Protein AF-A0A3E0KD03-F1 (afdb_monomer)

Foldseek 3Di:
DDDDDDDDDPDDDPPPPDPPPDPDDDDFDWDPVLVVLLVCLVVVVQVVQQVLQVDPPKDWDWDWDADPPFRKIKIKIWTQGQWADPVCQVCLLPFQRCHPVCVVPVPCSSCSNVSSCVSCVVGVWDWHKDIDGRRTIIIMIIGGDDDDPCSPPPVVVVPCDPPPDDD

Radius of gyration: 26.05 Å; Cα contacts (8 Å, |Δi|>4): 225; chains: 1; bounding box: 52×101×47 Å

Mean predicted aligned error: 12.34 Å

Secondary structure (DSSP, 8-state):
-----------PPP------PPPPPP---S-HHHHHHHHHHHHHHHHHHHHTTT-SS--EEEEEEE-TTT--EEEEEEE-SS---TTTGGGTTSTT--HHHHTTSTT--S-HHHHHHHHHHHTT-EEEEEEETTTEEEEEEEEPP---TTTTS-TTTSTT-------

Structure (mmCIF, N/CA/C/O backbone):
data_AF-A0A3E0KD03-F1
#
_entry.id   AF-A0A3E0KD03-F1
#
loop_
_atom_site.group_PDB
_atom_site.id
_atom_site.type_symbol
_atom_site.label_atom_id
_atom_site.label_alt_id
_atom_site.label_comp_id
_atom_site.label_asym_id
_atom_site.label_entity_id
_atom_site.label_seq_id
_atom_site.pdbx_PDB_ins_code
_atom_site.Cartn_x
_atom_site.Cartn_y
_atom_site.Cartn_z
_atom_site.occupancy
_atom_site.B_iso_or_equiv
_atom_site.auth_seq_id
_atom_site.auth_comp_id
_atom_site.auth_asym_id
_atom_site.auth_atom_id
_atom_site.pdbx_PDB_model_num
ATOM 1 N N . MET A 1 1 ? -10.691 85.782 19.574 1.00 39.81 1 MET A N 1
ATOM 2 C CA . MET A 1 1 ? -12.168 85.808 19.614 1.00 39.81 1 MET A CA 1
ATOM 3 C C . MET A 1 1 ? -12.650 85.139 18.325 1.00 39.81 1 MET A C 1
ATOM 5 O O . MET A 1 1 ? -12.271 85.639 17.279 1.00 39.81 1 MET A O 1
ATOM 9 N N . GLY A 1 2 ? -13.354 83.996 18.411 1.00 37.91 2 GLY A N 1
ATOM 10 C CA . GLY A 1 2 ? -13.941 83.220 17.285 1.00 37.91 2 GLY A CA 1
ATOM 11 C C . GLY A 1 2 ? -12.968 82.257 16.579 1.00 37.91 2 GLY A C 1
ATOM 12 O O . GLY A 1 2 ? -12.064 82.711 15.897 1.00 37.91 2 GLY A O 1
ATOM 13 N N . GLU A 1 3 ? -12.924 80.964 16.928 1.00 39.31 3 GLU A N 1
ATOM 14 C CA . GLU A 1 3 ? -13.712 79.822 16.391 1.00 39.31 3 GLU A CA 1
ATOM 15 C C . GLU A 1 3 ? -13.303 79.328 14.986 1.00 39.31 3 GLU A C 1
ATOM 17 O O . GLU A 1 3 ? -13.543 80.017 14.005 1.00 39.31 3 GLU A O 1
ATOM 22 N N . ALA A 1 4 ? -12.808 78.079 14.891 1.00 40.94 4 ALA A N 1
ATOM 23 C CA . ALA A 1 4 ? -13.251 77.086 13.892 1.00 40.94 4 ALA A CA 1
ATOM 24 C C . ALA A 1 4 ? -12.613 75.691 14.109 1.00 40.94 4 ALA A C 1
ATOM 26 O O . ALA A 1 4 ? -11.474 75.432 13.745 1.00 40.94 4 ALA A O 1
ATOM 27 N N . ARG A 1 5 ? -13.421 74.789 14.683 1.00 47.31 5 ARG A N 1
ATOM 28 C CA . ARG A 1 5 ? -13.668 73.387 14.282 1.00 47.31 5 ARG A CA 1
ATOM 29 C C . ARG A 1 5 ? -12.512 72.551 13.702 1.00 47.31 5 ARG A C 1
ATOM 31 O O . ARG A 1 5 ? -12.153 72.705 12.541 1.00 47.31 5 ARG A O 1
ATOM 38 N N . GLN A 1 6 ? -12.193 71.456 14.397 1.00 44.06 6 GLN A N 1
ATOM 39 C CA . GLN A 1 6 ? -11.767 70.214 13.746 1.00 44.06 6 GLN A CA 1
ATOM 40 C C . GLN A 1 6 ? -12.670 69.057 14.196 1.00 44.06 6 GLN A C 1
ATOM 42 O O . GLN A 1 6 ? -12.757 68.726 15.376 1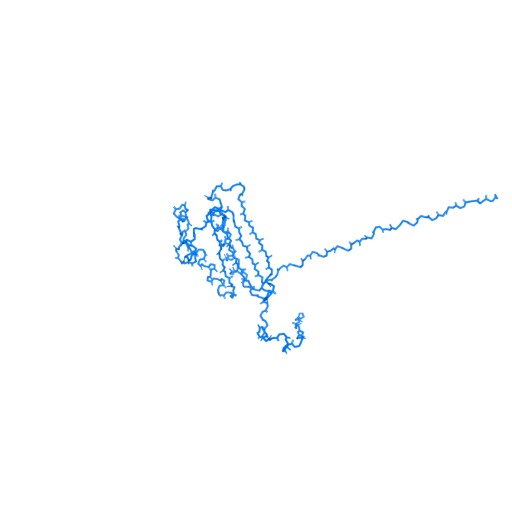.00 44.06 6 GLN A O 1
ATOM 47 N N . LYS A 1 7 ? -13.421 68.504 13.235 1.00 44.56 7 LYS A N 1
ATOM 48 C CA . LYS A 1 7 ? -14.280 67.324 13.384 1.00 44.56 7 LYS A CA 1
ATOM 49 C C . LYS A 1 7 ? -13.491 66.067 13.005 1.00 44.56 7 LYS A C 1
ATOM 51 O O . LYS A 1 7 ? -12.859 66.050 11.958 1.00 44.56 7 LYS A O 1
ATOM 56 N N . GLY A 1 8 ? -13.632 65.034 13.836 1.00 38.38 8 GLY A N 1
ATOM 57 C CA . GLY A 1 8 ? -13.906 63.639 13.467 1.00 38.38 8 GLY A CA 1
ATOM 58 C C . GLY A 1 8 ? -13.084 62.977 12.360 1.00 38.38 8 GLY A C 1
ATOM 59 O O . GLY A 1 8 ? -13.374 63.145 11.182 1.00 38.38 8 GLY A O 1
ATOM 60 N N . GLY A 1 9 ? -12.191 62.078 12.773 1.00 36.56 9 GLY A N 1
ATOM 61 C CA . GLY A 1 9 ? -11.667 60.993 11.947 1.00 36.56 9 GLY A CA 1
ATOM 62 C C . GLY A 1 9 ? -11.658 59.696 12.749 1.00 36.56 9 GLY A C 1
ATOM 63 O O . GLY A 1 9 ? -10.677 59.376 13.410 1.00 36.56 9 GLY A O 1
ATOM 64 N N . SER A 1 10 ? -12.778 58.974 12.731 1.00 43.06 10 SER A N 1
ATOM 65 C CA . SER A 1 10 ? -12.910 57.620 13.267 1.00 43.06 10 SER A CA 1
ATOM 66 C C . SER A 1 10 ? -12.174 56.636 12.354 1.00 43.06 10 SER A C 1
ATOM 68 O O . SER A 1 10 ? -12.722 56.186 11.347 1.00 43.06 10 SER A O 1
ATOM 70 N N . GLY A 1 11 ? -10.925 56.320 12.687 1.00 37.88 11 GLY A N 1
ATOM 71 C CA . GLY A 1 11 ? -10.192 55.216 12.074 1.00 37.88 11 GLY A CA 1
ATOM 72 C C . GLY A 1 11 ? -10.692 53.895 12.643 1.00 37.88 11 GLY A C 1
ATOM 73 O O . GLY A 1 11 ? -10.307 53.514 13.746 1.00 37.88 11 GLY A O 1
ATOM 74 N N . GLY A 1 12 ? -11.579 53.222 11.908 1.00 38.53 12 GLY A N 1
ATOM 75 C CA . GLY A 1 12 ? -11.961 51.844 12.188 1.00 38.53 12 GLY A CA 1
ATOM 76 C C . GLY A 1 12 ? -10.724 50.953 12.148 1.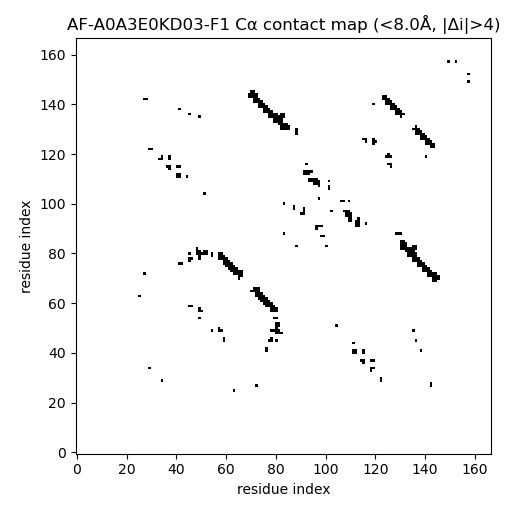00 38.53 12 GLY A C 1
ATOM 77 O O . GLY A 1 12 ? -10.032 50.892 11.132 1.00 38.53 12 GLY A O 1
ATOM 78 N N . GLY A 1 13 ? -10.427 50.292 13.267 1.00 40.62 13 GLY A N 1
ATOM 79 C CA . GLY A 1 13 ? -9.391 49.269 13.309 1.00 40.62 13 GLY A CA 1
ATOM 80 C C . GLY A 1 13 ? -9.740 48.151 12.321 1.00 40.62 13 GLY A C 1
ATOM 81 O O . GLY A 1 13 ? -10.913 47.774 12.237 1.00 40.62 13 GLY A O 1
ATOM 82 N N . PRO A 1 14 ? -8.770 47.618 11.558 1.00 49.62 14 PRO A N 1
ATOM 83 C CA . PRO A 1 14 ? -9.026 46.459 10.724 1.00 49.62 14 PRO A CA 1
ATOM 84 C C . PRO A 1 14 ? -9.438 45.315 11.646 1.00 49.62 14 PRO A C 1
ATOM 86 O O . PRO A 1 14 ? -8.681 44.903 12.527 1.00 49.62 14 PRO A O 1
ATOM 89 N N . GLY A 1 15 ? -10.679 44.859 11.470 1.00 45.75 15 GLY A N 1
ATOM 90 C CA . GLY A 1 15 ? -11.215 43.696 12.150 1.00 45.75 15 GLY A CA 1
ATOM 91 C C . GLY A 1 15 ? -10.244 42.541 11.973 1.00 45.75 15 GLY A C 1
ATOM 92 O O . GLY A 1 15 ? -10.028 42.069 10.857 1.00 45.75 15 GLY A O 1
ATOM 93 N N . GLY A 1 16 ? -9.641 42.119 13.083 1.00 44.50 16 GLY A N 1
ATOM 94 C CA . GLY A 1 16 ? -8.920 40.864 13.151 1.00 44.50 16 GLY A CA 1
ATOM 95 C C . GLY A 1 16 ? -9.916 39.760 12.848 1.00 44.50 16 GLY A C 1
ATOM 96 O O . GLY A 1 16 ? -10.680 39.358 13.723 1.00 44.50 16 GLY A O 1
ATOM 97 N N . GLY A 1 17 ? -9.949 39.315 11.590 1.00 51.28 17 GLY A N 1
ATOM 98 C CA . GLY A 1 17 ? -10.586 38.060 11.233 1.00 51.28 17 GLY A CA 1
ATOM 99 C C . GLY A 1 17 ? -9.980 37.002 12.139 1.00 51.28 17 GLY A C 1
ATOM 100 O O . GLY A 1 17 ? -8.763 36.806 12.124 1.00 51.28 17 GLY A O 1
ATOM 101 N N . ALA A 1 18 ? -10.811 36.403 12.993 1.00 52.97 18 ALA A N 1
ATOM 102 C CA . ALA A 1 18 ? -10.386 35.309 13.846 1.00 52.97 18 ALA A CA 1
ATOM 103 C C . ALA A 1 18 ? -9.644 34.288 12.969 1.00 52.97 18 ALA A C 1
ATOM 105 O O . ALA A 1 18 ? -10.126 33.997 11.869 1.00 52.97 18 ALA A O 1
ATOM 106 N N . PRO A 1 19 ? -8.478 33.776 13.395 1.00 53.62 19 PRO A N 1
ATOM 107 C CA . PRO A 1 19 ? -7.781 32.761 12.627 1.00 53.62 19 PRO A CA 1
ATOM 108 C C . PRO A 1 19 ? -8.752 31.604 12.399 1.00 53.62 19 PRO A C 1
ATOM 110 O O . PRO A 1 19 ? -9.219 30.985 13.356 1.00 53.62 19 PRO A O 1
ATOM 113 N N . THR A 1 20 ? -9.105 31.357 11.135 1.00 63.69 20 THR A N 1
ATOM 114 C CA . THR A 1 20 ? -9.874 30.182 10.734 1.00 63.69 20 THR A CA 1
ATOM 115 C C . THR A 1 20 ? -9.119 28.980 11.277 1.00 63.69 20 THR A C 1
ATOM 117 O O . THR A 1 20 ? -7.995 28.718 10.846 1.00 63.69 20 THR A O 1
ATOM 120 N N . ALA A 1 21 ? -9.678 28.324 12.296 1.00 63.00 21 ALA A N 1
ATOM 121 C CA . ALA A 1 21 ? -9.016 27.219 12.967 1.00 63.00 21 ALA A CA 1
ATOM 122 C C . ALA A 1 21 ? -8.592 26.191 11.912 1.00 63.00 21 ALA A C 1
ATOM 124 O O . ALA A 1 21 ? -9.404 25.791 11.073 1.00 63.00 21 ALA A O 1
ATOM 125 N N . ALA A 1 22 ? -7.314 25.807 11.930 1.00 68.31 22 ALA A N 1
ATOM 126 C CA . ALA A 1 22 ? -6.822 24.747 11.064 1.00 68.31 22 ALA A CA 1
ATOM 127 C C . ALA A 1 22 ? -7.723 23.510 11.236 1.00 68.31 22 ALA A C 1
ATOM 129 O O . ALA A 1 22 ? -8.167 23.237 12.359 1.00 68.31 22 ALA A O 1
ATOM 130 N N . PRO A 1 23 ? -8.033 22.777 10.152 1.00 70.94 23 PRO A N 1
ATOM 131 C CA . PRO A 1 23 ? -8.888 21.607 10.251 1.00 70.94 23 PRO A CA 1
ATOM 132 C C . PRO A 1 23 ? -8.310 20.635 11.281 1.00 70.94 23 PRO A C 1
ATOM 134 O O . PRO A 1 23 ? -7.096 20.428 11.346 1.00 70.94 23 PRO A O 1
ATOM 137 N N . ALA A 1 24 ? -9.190 20.062 12.105 1.00 77.12 24 ALA A N 1
ATOM 138 C CA . ALA A 1 24 ? -8.793 19.078 13.100 1.00 77.12 24 ALA A CA 1
ATOM 139 C C . ALA A 1 24 ? -8.015 17.928 12.429 1.00 77.12 24 ALA A C 1
ATOM 141 O O . ALA A 1 24 ? -8.359 17.531 11.310 1.00 77.12 24 ALA A O 1
ATOM 142 N N . PRO A 1 25 ? -6.975 17.386 13.087 1.00 85.62 25 PRO A N 1
ATOM 143 C CA . PRO A 1 25 ? -6.189 16.306 12.512 1.00 85.62 25 PRO A CA 1
ATOM 144 C C . PRO A 1 25 ? -7.063 15.071 12.270 1.00 85.62 25 PRO A C 1
ATOM 146 O O . PRO A 1 25 ? -7.968 14.767 13.052 1.00 85.62 25 PRO A O 1
ATOM 149 N N . TRP A 1 26 ? -6.765 14.341 11.195 1.00 89.56 26 TRP A N 1
ATOM 150 C CA . TRP A 1 26 ? -7.360 13.033 10.931 1.00 89.56 26 TRP A CA 1
ATOM 151 C C . TRP A 1 26 ? -6.997 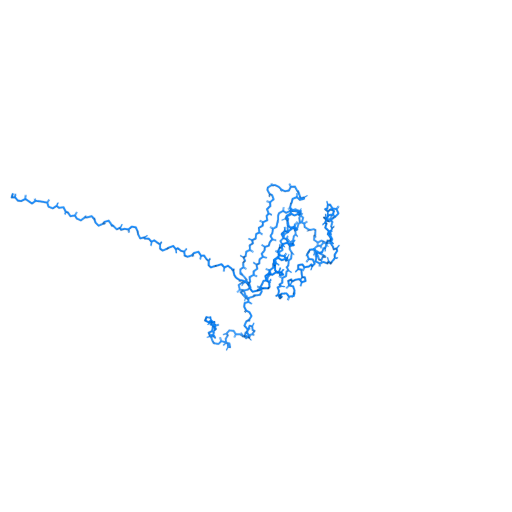12.052 12.048 1.00 89.56 26 TRP A C 1
ATOM 153 O O . TRP A 1 26 ? -5.846 11.999 12.480 1.00 89.56 26 TRP A O 1
ATOM 163 N N . GLN A 1 27 ? -7.973 11.265 12.497 1.00 89.19 27 GLN A N 1
ATOM 164 C CA . GLN A 1 27 ? -7.799 10.272 13.556 1.00 89.19 27 GLN A CA 1
ATOM 165 C C . GLN A 1 27 ? -8.418 8.943 13.126 1.00 89.19 27 GLN A C 1
ATOM 167 O O . GLN A 1 27 ? -9.488 8.926 12.516 1.00 89.19 27 GLN A O 1
ATOM 172 N N . VAL A 1 28 ? -7.722 7.850 13.439 1.00 92.31 28 VAL A N 1
ATOM 173 C CA . VAL A 1 28 ? -8.149 6.466 13.198 1.00 92.31 28 VAL A CA 1
ATOM 174 C C . VAL A 1 28 ? -7.745 5.605 14.391 1.00 92.31 28 VAL A C 1
ATOM 176 O O . VAL A 1 28 ? -6.706 5.848 15.006 1.00 92.31 28 VAL A O 1
ATOM 179 N N . GLU A 1 29 ? -8.543 4.590 14.704 1.00 91.81 29 GLU A N 1
ATOM 180 C CA . GLU A 1 29 ? -8.235 3.621 15.757 1.00 91.81 29 GLU A CA 1
ATOM 181 C C . GLU A 1 29 ? -7.501 2.417 15.164 1.00 91.81 29 GLU A C 1
ATOM 183 O O . GLU A 1 29 ? -7.962 1.788 14.211 1.00 91.81 29 GLU A O 1
ATOM 188 N N . SER A 1 30 ? -6.317 2.112 15.693 1.00 95.12 30 SER A N 1
ATOM 189 C CA . SER A 1 30 ? -5.501 0.984 15.245 1.00 95.12 30 SER A CA 1
ATOM 190 C C . SER A 1 30 ? -4.384 0.693 16.246 1.00 95.12 30 SER A C 1
ATOM 192 O O . SER A 1 30 ? -3.969 1.569 17.003 1.00 95.12 30 SER A O 1
ATOM 194 N N . ASP A 1 31 ? -3.804 -0.506 16.178 1.00 97.25 31 ASP A N 1
ATOM 195 C CA . ASP A 1 31 ? -2.498 -0.763 16.785 1.00 97.25 31 ASP A CA 1
ATOM 196 C C . ASP A 1 31 ? -1.409 0.016 16.027 1.00 97.25 31 ASP A C 1
ATOM 198 O O . ASP A 1 31 ? -1.209 -0.171 14.820 1.00 97.25 31 ASP A O 1
ATOM 202 N N . ALA A 1 32 ? -0.712 0.905 16.736 1.00 96.12 32 ALA A N 1
ATOM 203 C CA . ALA A 1 32 ? 0.264 1.815 16.144 1.00 96.12 32 ALA A CA 1
ATOM 204 C C . ALA A 1 32 ? 1.506 1.099 15.593 1.00 96.12 32 ALA A C 1
ATOM 206 O O . ALA A 1 32 ? 2.071 1.530 14.585 1.00 96.12 32 ALA A O 1
ATOM 207 N N . LYS A 1 33 ? 1.947 0.010 16.235 1.00 98.00 33 LYS A N 1
ATOM 208 C CA . LYS A 1 33 ? 3.150 -0.729 15.833 1.00 98.00 33 LYS A CA 1
ATOM 209 C C . LYS A 1 33 ? 2.898 -1.467 14.526 1.00 98.00 33 LYS A C 1
ATOM 211 O O . LYS A 1 33 ? 3.697 -1.368 13.595 1.00 98.00 33 LYS A O 1
ATOM 216 N N . TRP A 1 34 ? 1.784 -2.186 14.450 1.00 98.25 34 TRP A N 1
ATOM 217 C CA . TRP A 1 34 ? 1.437 -2.957 13.264 1.00 98.25 34 TRP A CA 1
ATOM 218 C C . TRP A 1 34 ? 1.037 -2.064 12.091 1.00 98.25 34 TRP A C 1
ATOM 220 O O . TRP A 1 34 ? 1.462 -2.323 10.964 1.00 98.25 34 TRP A O 1
ATOM 230 N N . LEU A 1 35 ? 0.310 -0.970 12.342 1.00 97.81 35 LEU A N 1
ATOM 231 C CA . LEU A 1 35 ? 0.003 -0.003 11.289 1.00 97.81 35 LEU A CA 1
ATOM 232 C C . LEU A 1 35 ? 1.277 0.638 10.728 1.00 97.81 35 LEU A C 1
ATOM 234 O O . LEU A 1 35 ? 1.447 0.672 9.512 1.00 97.81 35 LEU A O 1
ATOM 238 N N . ARG A 1 36 ? 2.205 1.075 11.591 1.00 98.06 36 ARG A N 1
ATOM 239 C CA . ARG A 1 36 ? 3.512 1.600 11.163 1.00 98.06 36 ARG A CA 1
ATOM 240 C C . ARG A 1 36 ? 4.231 0.617 10.243 1.00 98.06 36 ARG A C 1
ATOM 242 O O . ARG A 1 36 ? 4.649 1.008 9.159 1.00 98.06 36 ARG A O 1
ATOM 249 N N . PHE A 1 37 ? 4.314 -0.649 10.645 1.00 98.19 37 PHE A N 1
ATOM 250 C CA . PHE A 1 37 ? 4.940 -1.688 9.832 1.00 98.19 37 PHE A CA 1
ATOM 251 C C . PHE A 1 37 ? 4.287 -1.807 8.443 1.00 98.19 37 PHE A C 1
ATOM 253 O O . PHE A 1 37 ? 4.988 -1.849 7.433 1.00 98.19 37 PHE A O 1
ATOM 260 N N . ALA A 1 38 ? 2.951 -1.817 8.364 1.00 98.25 38 ALA A N 1
ATOM 261 C CA . ALA A 1 38 ? 2.250 -1.885 7.081 1.00 98.25 38 ALA A CA 1
ATOM 262 C C . ALA A 1 38 ? 2.560 -0.668 6.188 1.00 98.25 38 ALA A C 1
ATOM 264 O O . ALA A 1 38 ? 2.846 -0.829 5.000 1.00 98.25 38 ALA A O 1
ATOM 265 N N . LEU A 1 39 ? 2.567 0.540 6.760 1.00 98.31 39 LEU A N 1
ATOM 266 C CA . LEU A 1 39 ? 2.901 1.772 6.040 1.00 98.31 39 LEU A CA 1
ATOM 267 C C . LEU A 1 39 ? 4.348 1.772 5.534 1.00 98.31 39 LEU A C 1
ATOM 269 O O . LEU A 1 39 ? 4.595 2.179 4.398 1.00 98.31 39 LEU A O 1
ATOM 273 N N . GLU A 1 40 ? 5.295 1.283 6.335 1.00 97.75 40 GLU A N 1
ATOM 274 C CA . GLU A 1 40 ? 6.701 1.140 5.944 1.00 97.75 40 GLU A CA 1
ATOM 275 C C . GLU A 1 40 ? 6.858 0.172 4.766 1.00 97.75 40 GLU A C 1
ATOM 277 O O . GLU A 1 40 ? 7.574 0.484 3.814 1.00 97.75 40 GLU A O 1
ATOM 282 N N . GLN A 1 41 ? 6.145 -0.960 4.768 1.00 96.94 41 GLN A N 1
ATOM 283 C CA . GLN A 1 41 ? 6.174 -1.913 3.651 1.00 96.94 41 GLN A CA 1
ATOM 284 C C . GLN A 1 41 ? 5.614 -1.313 2.355 1.00 96.94 41 GLN A C 1
ATOM 286 O O . GLN A 1 41 ? 6.217 -1.468 1.291 1.00 96.94 41 GLN A O 1
ATOM 291 N N . ILE A 1 42 ? 4.480 -0.609 2.429 1.00 97.88 42 ILE A N 1
ATOM 292 C CA . ILE A 1 42 ? 3.879 0.039 1.253 1.00 97.88 42 ILE A CA 1
ATOM 293 C C . ILE A 1 42 ? 4.806 1.139 0.726 1.00 97.88 42 ILE A C 1
ATOM 295 O O . ILE A 1 42 ? 5.104 1.178 -0.467 1.00 97.88 42 ILE A O 1
ATOM 299 N N . THR A 1 43 ? 5.314 1.993 1.616 1.00 97.38 43 THR A N 1
ATOM 300 C CA . THR A 1 43 ? 6.183 3.119 1.248 1.00 97.38 43 THR A CA 1
ATOM 301 C C . THR A 1 43 ? 7.514 2.633 0.678 1.00 97.38 43 THR A C 1
ATOM 303 O O . THR A 1 43 ? 7.989 3.171 -0.319 1.00 97.38 43 THR A O 1
ATOM 306 N N . SER A 1 44 ? 8.100 1.578 1.250 1.00 94.38 44 SER A N 1
ATOM 307 C CA . SER A 1 44 ? 9.326 0.966 0.730 1.00 94.38 44 SER A CA 1
ATOM 308 C C . SER A 1 44 ? 9.136 0.448 -0.698 1.00 94.38 44 SER A C 1
ATOM 310 O O . SER A 1 44 ? 9.971 0.718 -1.564 1.00 94.38 44 SER A O 1
ATOM 312 N N . ASN A 1 45 ? 8.009 -0.218 -0.978 1.00 94.06 45 ASN A N 1
ATOM 313 C CA . ASN A 1 45 ? 7.669 -0.648 -2.334 1.00 94.06 45 ASN A CA 1
ATOM 314 C C . ASN A 1 45 ? 7.510 0.547 -3.285 1.00 94.06 45 ASN A C 1
ATOM 316 O O . ASN A 1 45 ? 8.108 0.537 -4.359 1.00 94.06 45 ASN A O 1
ATOM 320 N N . ALA A 1 46 ? 6.772 1.583 -2.879 1.00 94.81 46 ALA A N 1
ATOM 321 C CA . ALA A 1 46 ? 6.575 2.795 -3.672 1.00 94.81 46 ALA A CA 1
ATOM 322 C C . ALA A 1 46 ? 7.913 3.458 -4.052 1.00 94.81 46 ALA A C 1
ATOM 324 O O . ALA A 1 46 ? 8.161 3.727 -5.228 1.00 94.81 46 ALA A O 1
ATOM 325 N N . VAL A 1 47 ? 8.825 3.645 -3.088 1.00 92.94 47 VAL A N 1
ATOM 326 C CA . VAL A 1 47 ? 10.170 4.203 -3.335 1.00 92.94 47 VAL A CA 1
ATOM 327 C C . VAL A 1 47 ? 10.958 3.313 -4.293 1.00 92.94 47 VAL A C 1
ATOM 329 O O . VAL A 1 47 ? 11.476 3.794 -5.300 1.00 92.94 47 VAL A O 1
ATOM 332 N N . LYS A 1 48 ? 11.026 2.008 -4.008 1.00 89.50 48 LYS A N 1
ATOM 333 C CA . LYS A 1 48 ? 11.803 1.043 -4.792 1.00 89.50 48 LYS A CA 1
ATOM 334 C C . LYS A 1 48 ? 11.372 1.009 -6.258 1.00 89.50 48 LYS A C 1
ATOM 336 O O . LYS A 1 48 ? 12.218 1.082 -7.148 1.00 89.50 48 LYS A O 1
ATOM 341 N N . TYR A 1 49 ? 10.070 0.892 -6.509 1.00 89.75 49 TYR A N 1
ATOM 342 C CA . TYR A 1 49 ? 9.527 0.746 -7.861 1.00 89.75 49 TYR A CA 1
ATOM 343 C C . TYR A 1 49 ? 9.377 2.077 -8.607 1.00 89.75 49 TYR A C 1
ATOM 345 O O . TYR A 1 49 ? 9.233 2.060 -9.830 1.00 89.75 49 TYR A O 1
ATOM 353 N N . THR A 1 50 ? 9.477 3.214 -7.910 1.00 91.75 50 THR A N 1
ATOM 354 C CA . THR A 1 50 ? 9.625 4.539 -8.534 1.00 91.75 50 THR A CA 1
ATOM 355 C C . THR A 1 50 ? 11.067 4.799 -8.946 1.00 91.75 50 THR A C 1
ATOM 357 O O . THR A 1 50 ? 11.329 5.072 -10.114 1.00 91.75 50 THR A O 1
ATOM 360 N N . ALA A 1 51 ? 12.023 4.641 -8.025 1.00 86.56 51 ALA A N 1
ATOM 361 C CA . ALA A 1 51 ? 13.441 4.865 -8.312 1.00 86.56 51 ALA A CA 1
ATOM 362 C C . ALA A 1 51 ? 13.956 3.909 -9.399 1.00 86.56 51 ALA A C 1
ATOM 364 O O . ALA A 1 51 ? 14.665 4.312 -10.317 1.00 86.56 51 ALA A O 1
ATOM 365 N N . GLY A 1 52 ? 13.528 2.646 -9.348 1.00 78.19 52 GLY A N 1
ATOM 366 C CA . GLY A 1 52 ? 13.866 1.643 -10.352 1.00 78.19 52 GLY A CA 1
ATOM 367 C C . GLY A 1 52 ? 13.273 1.880 -11.745 1.00 78.19 52 GLY A C 1
ATOM 368 O O . GLY A 1 52 ? 13.704 1.237 -12.699 1.00 78.19 52 GLY A O 1
ATOM 369 N N . ALA A 1 53 ? 12.288 2.775 -11.871 1.00 78.81 53 ALA A N 1
ATOM 370 C CA . ALA A 1 53 ? 11.668 3.132 -13.144 1.00 78.81 53 ALA A CA 1
ATOM 371 C C . ALA A 1 53 ? 12.458 4.194 -13.926 1.00 78.81 53 ALA A C 1
ATOM 373 O O . ALA A 1 53 ? 12.158 4.417 -15.095 1.00 78.81 53 ALA A O 1
ATOM 374 N N . GLY A 1 54 ? 13.414 4.881 -13.284 1.00 80.31 54 GLY A N 1
ATOM 375 C CA . GLY A 1 54 ? 14.075 6.053 -13.868 1.00 80.31 54 GLY A CA 1
ATOM 376 C C . GLY A 1 54 ? 13.142 7.257 -14.051 1.00 80.31 54 GLY A C 1
ATOM 377 O O . GLY A 1 54 ? 13.408 8.112 -14.889 1.00 80.31 54 GLY A O 1
ATOM 378 N N . VAL A 1 55 ? 12.031 7.312 -13.307 1.00 84.06 55 VAL A N 1
ATOM 379 C CA . VAL A 1 55 ? 11.067 8.419 -13.365 1.00 84.06 55 VAL A CA 1
ATOM 380 C C . VAL A 1 55 ? 11.623 9.621 -12.602 1.00 84.06 55 VAL A C 1
ATOM 382 O O . VAL A 1 55 ? 11.937 9.505 -11.418 1.00 84.06 55 VAL A O 1
ATOM 385 N N . ASP A 1 56 ? 11.695 10.777 -13.267 1.00 87.38 56 ASP A N 1
ATOM 386 C CA . ASP A 1 56 ? 12.152 12.047 -12.695 1.00 87.38 56 ASP A CA 1
ATOM 387 C C . ASP A 1 56 ? 11.169 13.193 -13.050 1.00 87.38 56 ASP A C 1
ATOM 389 O O . ASP A 1 56 ? 10.928 13.436 -14.236 1.00 87.38 56 ASP A O 1
ATOM 393 N N . PRO A 1 57 ? 10.543 13.876 -12.067 1.00 91.00 57 PRO A N 1
ATOM 394 C CA . PRO A 1 57 ? 10.645 13.610 -10.636 1.00 91.00 57 PRO A CA 1
ATOM 395 C C . PRO A 1 57 ? 9.835 12.376 -10.217 1.00 91.00 57 PRO A C 1
ATOM 397 O O . PRO A 1 57 ? 8.640 12.244 -10.515 1.00 91.00 57 PRO A O 1
ATOM 400 N N . GLY A 1 58 ? 10.475 11.498 -9.446 1.00 94.19 58 GLY A N 1
ATOM 401 C CA . GLY A 1 58 ? 9.786 10.459 -8.688 1.00 94.19 58 GLY A CA 1
ATOM 402 C C . GLY A 1 58 ? 8.853 11.082 -7.646 1.00 94.19 58 GLY A C 1
ATOM 403 O O . GLY A 1 58 ? 9.188 12.080 -7.005 1.00 94.19 58 GLY A O 1
ATOM 404 N N . ARG A 1 59 ? 7.656 10.517 -7.482 1.00 95.88 59 ARG A N 1
ATOM 405 C CA . ARG A 1 59 ? 6.607 11.065 -6.620 1.00 95.88 59 ARG A CA 1
ATOM 406 C C . ARG A 1 59 ? 5.911 9.959 -5.852 1.00 95.88 59 ARG A C 1
ATOM 408 O O . ARG A 1 59 ? 5.471 8.975 -6.432 1.00 95.88 59 ARG A O 1
ATOM 415 N N . ILE A 1 60 ? 5.741 10.198 -4.557 1.00 97.75 60 ILE A N 1
ATOM 416 C CA . ILE A 1 60 ? 4.874 9.413 -3.683 1.00 97.75 60 ILE A CA 1
ATOM 417 C C . ILE A 1 60 ? 3.889 10.384 -3.045 1.00 97.75 60 ILE A C 1
ATOM 419 O O . ILE A 1 60 ? 4.267 11.478 -2.628 1.00 97.75 60 I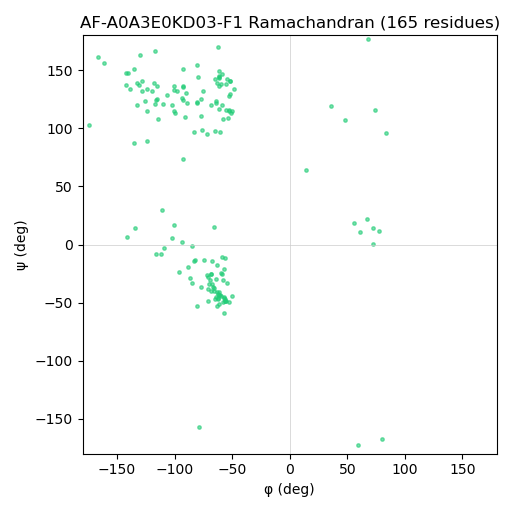LE A O 1
ATOM 423 N N . THR A 1 61 ? 2.611 10.036 -3.026 1.00 98.06 61 THR A N 1
ATOM 424 C CA . THR A 1 61 ? 1.532 10.886 -2.524 1.00 98.06 61 THR A CA 1
ATOM 425 C C . THR A 1 61 ? 0.704 10.118 -1.511 1.00 98.06 61 THR A C 1
ATOM 427 O O . THR A 1 61 ? 0.299 8.987 -1.763 1.00 98.06 61 THR A O 1
ATOM 430 N N . PHE A 1 62 ? 0.445 10.764 -0.378 1.00 98.25 62 PHE A N 1
ATOM 431 C CA . PHE A 1 62 ? -0.424 10.272 0.680 1.00 98.25 62 PHE A CA 1
ATOM 432 C C . PHE A 1 62 ? -1.682 11.136 0.686 1.00 98.25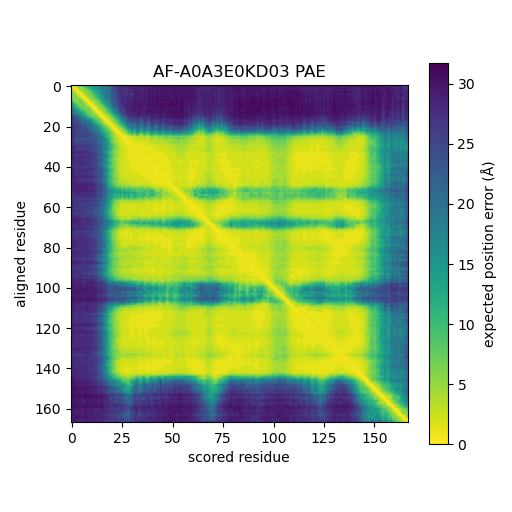 62 PHE A C 1
ATOM 434 O O . PHE A 1 62 ? -1.588 12.353 0.841 1.00 98.25 62 PHE A O 1
ATOM 441 N N . VAL A 1 63 ? -2.849 10.525 0.495 1.00 97.56 63 VAL A N 1
ATOM 442 C CA . VAL A 1 63 ? -4.139 11.227 0.508 1.00 97.56 63 VAL A CA 1
ATOM 443 C C . VAL A 1 63 ? -5.056 10.555 1.512 1.00 97.56 63 VAL A C 1
ATOM 445 O O . VAL A 1 63 ? -5.318 9.361 1.413 1.00 97.56 63 VAL A O 1
ATOM 448 N N . LEU A 1 64 ? -5.555 11.334 2.468 1.00 95.69 64 LEU A N 1
ATOM 449 C CA . LEU A 1 64 ? -6.624 10.916 3.366 1.00 95.69 64 LEU A CA 1
ATOM 450 C C . LEU A 1 64 ? -7.949 11.451 2.839 1.00 95.69 64 LEU A C 1
ATOM 452 O O . LEU A 1 64 ? -8.066 12.635 2.518 1.00 95.69 64 LEU A O 1
ATOM 456 N N . ARG A 1 65 ? -8.948 10.578 2.770 1.00 94.06 65 ARG A N 1
ATOM 457 C CA . ARG A 1 65 ? -10.325 10.930 2.419 1.00 94.06 65 ARG A CA 1
ATOM 458 C C . ARG A 1 65 ? -11.294 10.241 3.366 1.00 94.06 65 ARG A C 1
ATOM 460 O O . ARG A 1 65 ? -11.002 9.160 3.875 1.00 94.06 65 ARG A O 1
ATOM 467 N N . ARG A 1 66 ? -12.445 10.865 3.593 1.00 91.69 66 ARG A N 1
ATOM 468 C CA . ARG A 1 66 ? -13.560 10.239 4.304 1.00 91.69 66 ARG A CA 1
ATOM 469 C C . ARG A 1 66 ? -14.483 9.587 3.278 1.00 91.69 66 ARG A C 1
ATOM 471 O O . ARG A 1 66 ? -14.736 10.169 2.229 1.00 91.69 66 ARG A O 1
ATOM 478 N N . ASP A 1 67 ? -14.918 8.378 3.578 1.00 85.19 67 ASP A N 1
ATOM 479 C CA . ASP A 1 67 ? -16.005 7.701 2.887 1.00 85.19 67 ASP A CA 1
ATOM 480 C C . ASP A 1 67 ? -17.325 8.249 3.452 1.00 85.19 67 ASP A C 1
ATOM 482 O O . ASP A 1 67 ? -17.513 8.273 4.674 1.00 85.19 67 ASP A O 1
ATOM 486 N N . GLU A 1 68 ? -18.183 8.797 2.593 1.00 76.25 68 GLU A N 1
ATOM 487 C CA . GLU A 1 68 ? -19.397 9.504 3.026 1.00 76.25 68 GLU A CA 1
ATOM 488 C C . GLU A 1 68 ? -20.459 8.544 3.575 1.00 76.25 68 GLU A C 1
ATOM 490 O O . GLU A 1 68 ? -21.238 8.935 4.447 1.00 76.25 68 GLU A O 1
ATOM 495 N N . ASP A 1 69 ? -20.437 7.283 3.137 1.00 76.75 69 ASP A N 1
ATOM 496 C CA . ASP A 1 69 ? -21.486 6.307 3.435 1.00 76.75 69 ASP A CA 1
ATOM 497 C C . ASP A 1 69 ? -21.392 5.734 4.859 1.00 76.75 69 ASP A C 1
ATOM 499 O O . ASP A 1 69 ? -22.413 5.504 5.508 1.00 76.75 69 ASP A O 1
ATOM 503 N N . ASP A 1 70 ? -20.182 5.521 5.385 1.00 79.88 70 ASP A N 1
ATOM 504 C CA . ASP A 1 70 ? -19.971 4.884 6.698 1.00 79.88 70 ASP A CA 1
ATOM 505 C C . ASP A 1 70 ? -18.944 5.598 7.590 1.00 79.88 70 ASP A C 1
ATOM 507 O O . ASP A 1 70 ? -18.478 5.048 8.591 1.00 79.88 70 ASP A O 1
ATOM 511 N N . ALA A 1 71 ? -18.581 6.833 7.234 1.00 84.31 71 ALA A N 1
ATOM 512 C CA . ALA A 1 71 ? -17.566 7.629 7.917 1.00 84.31 71 ALA A CA 1
ATOM 513 C C . ALA A 1 71 ? -16.185 6.948 8.026 1.00 84.31 71 ALA A C 1
ATOM 515 O O . ALA A 1 71 ? -15.362 7.375 8.846 1.00 84.31 71 ALA A O 1
ATOM 516 N N . ALA A 1 72 ? -15.902 5.930 7.205 1.00 91.56 72 ALA A N 1
ATOM 517 C CA . ALA A 1 72 ? -14.580 5.330 7.128 1.00 91.56 72 ALA A CA 1
ATOM 518 C C . ALA A 1 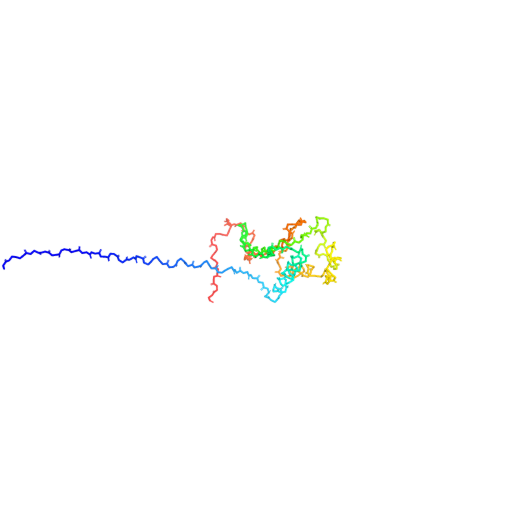72 ? -13.541 6.352 6.668 1.00 91.56 72 ALA A C 1
ATOM 520 O O . ALA A 1 72 ? -13.817 7.272 5.896 1.00 91.56 72 ALA A O 1
ATOM 521 N N . VAL A 1 73 ? -12.309 6.178 7.131 1.00 95.12 73 VAL A N 1
ATOM 522 C CA . VAL A 1 73 ? -11.165 6.941 6.633 1.00 95.12 73 VAL A CA 1
ATOM 523 C C . VAL A 1 73 ? -10.411 6.050 5.662 1.00 95.12 73 VAL A C 1
ATOM 525 O O . VAL A 1 73 ? -10.134 4.891 5.959 1.00 95.12 73 VAL A O 1
ATOM 528 N N . VAL A 1 74 ? -10.058 6.581 4.498 1.00 96.94 74 VAL A N 1
ATOM 529 C CA . VAL A 1 74 ? -9.223 5.882 3.523 1.00 96.94 74 VAL A CA 1
ATOM 530 C C . VAL A 1 74 ? -7.921 6.640 3.353 1.00 96.94 74 VAL A C 1
ATOM 532 O O . VAL A 1 74 ? -7.930 7.831 3.045 1.00 96.94 74 VAL A O 1
ATOM 535 N N . LEU A 1 75 ? -6.811 5.938 3.557 1.00 98.06 75 LEU A N 1
ATOM 536 C CA . LEU A 1 75 ? -5.471 6.397 3.228 1.00 98.06 75 LEU A CA 1
ATOM 537 C C . LEU A 1 75 ? -5.047 5.780 1.899 1.00 98.06 75 LEU A C 1
ATOM 539 O O . LEU A 1 75 ? -4.807 4.576 1.827 1.00 98.06 75 LEU A O 1
ATOM 543 N N . ASP A 1 76 ? -4.904 6.618 0.882 1.00 98.44 76 ASP A N 1
ATOM 544 C CA . ASP A 1 76 ? -4.311 6.252 -0.396 1.00 98.44 76 ASP A CA 1
ATOM 545 C C . ASP A 1 76 ? -2.818 6.592 -0.388 1.00 98.44 76 ASP A C 1
ATOM 547 O O . ASP A 1 76 ? -2.436 7.737 -0.135 1.00 98.44 76 ASP A O 1
ATOM 551 N N . ILE A 1 77 ? -1.980 5.607 -0.704 1.00 98.62 77 ILE A N 1
ATOM 552 C CA . ILE A 1 77 ? -0.538 5.757 -0.905 1.00 98.62 77 ILE A CA 1
ATOM 553 C C . ILE A 1 77 ? -0.266 5.446 -2.372 1.00 98.62 77 ILE A C 1
ATOM 555 O O . ILE A 1 77 ? -0.391 4.296 -2.797 1.00 98.62 77 ILE A O 1
ATOM 559 N N . ALA A 1 78 ? 0.046 6.478 -3.150 1.00 98.38 78 ALA A N 1
ATOM 560 C CA . ALA A 1 78 ? 0.226 6.379 -4.591 1.00 98.38 78 ALA A CA 1
ATOM 561 C C . ALA A 1 78 ? 1.648 6.750 -5.011 1.00 98.38 78 ALA A C 1
ATOM 563 O O . ALA A 1 78 ? 2.197 7.731 -4.516 1.00 98.38 78 ALA A O 1
ATOM 564 N N . ASP A 1 79 ? 2.208 6.007 -5.957 1.00 97.62 79 ASP A N 1
ATOM 565 C CA . ASP A 1 79 ? 3.464 6.319 -6.632 1.00 97.62 79 ASP A CA 1
ATOM 566 C C . ASP A 1 79 ? 3.266 6.550 -8.135 1.00 97.62 79 ASP A C 1
ATOM 568 O O . ASP A 1 79 ? 2.209 6.240 -8.684 1.00 97.62 79 ASP A O 1
ATOM 572 N N . ASN A 1 80 ? 4.277 7.111 -8.802 1.00 96.62 80 ASN A N 1
ATOM 573 C CA . ASN A 1 80 ? 4.335 7.245 -10.262 1.00 96.62 80 ASN A CA 1
ATOM 574 C C . ASN A 1 80 ? 5.406 6.337 -10.897 1.00 96.62 80 ASN A C 1
ATOM 576 O O . ASN A 1 80 ? 5.994 6.700 -11.913 1.00 96.62 80 ASN A O 1
ATOM 580 N N . GLY A 1 81 ? 5.690 5.185 -10.283 1.00 94.25 81 GLY A N 1
ATOM 581 C CA . GLY A 1 81 ? 6.711 4.245 -10.733 1.00 94.25 81 GLY A CA 1
ATOM 582 C C . GLY A 1 81 ? 6.284 3.354 -11.902 1.00 94.25 81 GLY A C 1
ATOM 583 O O . GLY A 1 81 ? 5.362 3.657 -12.660 1.00 94.25 81 GLY A O 1
ATOM 584 N N . VAL A 1 82 ? 6.953 2.202 -12.043 1.00 92.44 82 VAL A N 1
ATOM 585 C CA . VAL A 1 82 ? 6.752 1.284 -13.188 1.00 92.44 82 VAL A CA 1
ATOM 586 C C . VAL A 1 82 ? 5.322 0.745 -13.329 1.00 92.44 82 VAL A C 1
ATOM 588 O O . VAL A 1 82 ? 4.925 0.357 -14.428 1.00 92.44 82 VAL A O 1
ATOM 591 N N . GLY A 1 83 ? 4.557 0.711 -12.235 1.00 93.88 83 GLY A N 1
ATOM 592 C CA . GLY A 1 83 ? 3.249 0.065 -12.168 1.00 93.88 83 GLY A CA 1
ATOM 593 C C . GLY A 1 83 ? 3.299 -1.465 -12.283 1.00 93.88 83 GLY A C 1
ATOM 594 O O . GLY A 1 83 ? 4.356 -2.077 -12.451 1.00 93.88 83 GLY A O 1
ATOM 595 N N . ILE A 1 84 ? 2.133 -2.094 -12.168 1.00 93.88 84 ILE A N 1
ATOM 596 C CA . ILE A 1 84 ? 1.946 -3.545 -12.115 1.00 93.88 84 ILE A CA 1
ATOM 597 C C . ILE A 1 84 ? 1.056 -3.967 -13.295 1.00 93.88 84 ILE A C 1
ATOM 599 O O . ILE A 1 84 ? 0.010 -3.348 -13.511 1.00 93.88 84 ILE A O 1
ATOM 603 N N . PRO A 1 85 ? 1.438 -5.003 -14.064 1.00 94.00 85 PRO A N 1
ATOM 604 C CA . PRO A 1 85 ? 0.587 -5.555 -15.112 1.00 94.00 85 PRO A CA 1
ATOM 605 C C . PRO A 1 85 ? -0.739 -6.113 -14.559 1.00 94.00 85 PRO A C 1
ATOM 607 O O . PRO A 1 85 ? -0.736 -6.715 -13.479 1.00 94.00 85 PRO A O 1
ATOM 610 N N . PRO A 1 86 ? -1.869 -5.966 -15.275 1.00 94.62 86 PRO A N 1
ATOM 611 C CA . PRO A 1 86 ? -3.169 -6.468 -14.824 1.00 94.62 86 PRO A CA 1
ATOM 612 C C . PRO A 1 86 ? -3.186 -7.961 -14.469 1.00 94.62 86 PRO A C 1
ATOM 614 O O . PRO A 1 86 ? -3.879 -8.364 -13.540 1.00 94.62 86 PRO A O 1
ATOM 617 N N . GLU A 1 87 ? -2.398 -8.780 -15.164 1.00 94.12 87 GLU A N 1
ATOM 618 C CA . GLU A 1 87 ? -2.255 -10.217 -14.920 1.00 94.12 87 GLU A CA 1
ATOM 619 C C . GLU A 1 87 ? -1.551 -10.555 -13.593 1.00 94.12 87 GLU A C 1
ATOM 621 O O . GLU A 1 87 ? -1.786 -11.620 -13.015 1.00 94.12 87 GLU A O 1
ATOM 626 N N . ASP A 1 88 ? -0.719 -9.642 -13.083 1.00 94.31 88 ASP A N 1
ATOM 627 C CA . ASP A 1 88 ? 0.009 -9.805 -11.825 1.00 94.31 88 ASP A CA 1
ATOM 628 C C . ASP A 1 88 ? -0.842 -9.333 -10.624 1.00 94.31 88 ASP A C 1
ATOM 630 O O . ASP A 1 88 ? -0.712 -9.892 -9.530 1.00 94.31 88 ASP A O 1
ATOM 634 N N . LEU A 1 89 ? -1.757 -8.363 -10.816 1.00 94.62 89 LEU A N 1
ATOM 635 C CA . LEU A 1 89 ? -2.583 -7.747 -9.758 1.00 94.62 89 LEU A CA 1
ATOM 636 C C . LEU A 1 89 ? -3.312 -8.747 -8.836 1.00 94.62 89 LEU A C 1
ATOM 638 O O . LEU A 1 89 ? -3.235 -8.570 -7.619 1.00 94.62 89 LEU A O 1
ATOM 642 N N . PRO A 1 90 ? -3.956 -9.829 -9.324 1.00 95.19 90 PRO A N 1
ATOM 643 C CA . PRO A 1 90 ? -4.634 -10.793 -8.450 1.00 95.19 90 PRO A CA 1
ATOM 644 C C . PRO A 1 90 ? -3.694 -11.530 -7.486 1.00 95.19 90 PRO A C 1
ATOM 646 O O . PRO A 1 90 ? -4.142 -12.138 -6.513 1.00 95.19 90 PRO A O 1
ATOM 649 N N . ARG A 1 91 ? -2.384 -11.511 -7.759 1.00 94.81 91 ARG A N 1
ATOM 650 C CA . ARG A 1 91 ? -1.369 -12.310 -7.065 1.00 94.81 91 ARG A CA 1
ATOM 651 C C . ARG A 1 91 ? -0.413 -11.478 -6.217 1.00 94.81 91 ARG A C 1
ATOM 653 O O . ARG A 1 91 ? 0.335 -12.067 -5.446 1.00 94.81 91 ARG A O 1
ATOM 660 N N . VAL A 1 92 ? -0.449 -10.145 -6.294 1.00 94.88 92 VAL A N 1
ATOM 661 C CA . VAL A 1 92 ? 0.491 -9.245 -5.583 1.00 94.88 92 VAL A CA 1
ATOM 662 C C . VAL A 1 92 ? 0.487 -9.403 -4.067 1.00 94.88 92 VAL A C 1
ATOM 664 O O . VAL A 1 92 ? 1.483 -9.123 -3.408 1.00 94.88 92 VAL A O 1
ATOM 667 N N . PHE A 1 93 ? -0.625 -9.875 -3.510 1.00 96.38 93 PHE A N 1
ATOM 668 C CA . PHE A 1 93 ? -0.757 -10.155 -2.087 1.00 96.38 93 PHE A CA 1
ATOM 669 C C . PHE A 1 93 ? -0.447 -11.611 -1.715 1.00 96.38 93 PHE A C 1
ATOM 671 O O . PHE A 1 93 ? -0.594 -11.977 -0.550 1.00 96.38 93 PHE A O 1
ATOM 678 N N . ASN A 1 94 ? -0.058 -12.463 -2.665 1.00 95.81 94 ASN A N 1
ATOM 679 C CA . ASN A 1 94 ? 0.320 -13.845 -2.383 1.00 95.81 94 ASN A CA 1
ATOM 680 C C . ASN A 1 94 ? 1.756 -13.902 -1.846 1.00 95.81 94 ASN A C 1
ATOM 682 O O . ASN A 1 94 ? 2.605 -13.124 -2.283 1.00 95.81 94 ASN A O 1
ATOM 686 N N . PRO A 1 95 ? 2.048 -14.818 -0.908 1.00 93.44 95 PRO A N 1
ATOM 687 C CA . PRO A 1 95 ? 3.389 -14.945 -0.359 1.00 93.44 95 PRO A CA 1
ATOM 688 C C . PRO A 1 95 ? 4.388 -15.313 -1.461 1.00 93.44 95 PRO A C 1
ATOM 690 O O . PRO A 1 95 ? 4.063 -16.063 -2.384 1.00 93.44 95 PRO A O 1
ATOM 693 N N . PHE A 1 96 ? 5.604 -14.778 -1.349 1.00 90.31 96 PHE A N 1
ATOM 694 C CA . PHE A 1 96 ? 6.716 -14.992 -2.286 1.00 90.31 96 PHE A CA 1
ATOM 695 C C . PHE A 1 96 ? 6.462 -14.526 -3.727 1.00 90.31 96 PHE A C 1
ATOM 697 O O . PHE A 1 96 ? 7.255 -14.811 -4.625 1.00 90.31 96 PHE A O 1
ATOM 704 N N . PHE A 1 97 ? 5.383 -13.782 -3.975 1.00 87.94 97 PHE A N 1
ATOM 705 C CA . PHE A 1 97 ? 5.113 -13.244 -5.298 1.00 87.94 97 PHE A CA 1
ATOM 706 C C . PHE A 1 97 ? 5.929 -11.975 -5.544 1.00 87.94 97 PHE A C 1
ATOM 708 O O . PHE A 1 97 ? 5.815 -10.985 -4.824 1.00 87.94 97 PHE A O 1
ATOM 715 N N . THR A 1 98 ? 6.744 -11.987 -6.595 1.00 82.19 98 THR A N 1
ATOM 716 C CA . THR A 1 98 ? 7.604 -10.854 -6.963 1.00 82.19 98 THR A CA 1
ATOM 717 C C . THR A 1 98 ? 7.237 -10.245 -8.321 1.00 82.19 98 THR A C 1
ATOM 719 O O . THR A 1 98 ? 7.733 -9.172 -8.663 1.00 82.19 98 THR A O 1
ATOM 722 N N . GLY A 1 99 ? 6.330 -10.887 -9.070 1.00 80.06 99 GLY A N 1
ATOM 723 C CA . GLY A 1 99 ? 5.886 -10.464 -10.399 1.00 80.06 99 GLY A CA 1
ATOM 724 C C . GLY A 1 99 ? 7.011 -10.366 -11.433 1.00 80.06 99 GLY A C 1
ATOM 725 O O . GLY A 1 99 ? 8.169 -10.725 -11.201 1.00 80.06 99 GLY A O 1
ATOM 726 N N . SER A 1 100 ? 6.676 -9.832 -12.604 1.00 70.38 100 SER A N 1
ATOM 727 C CA . SER A 1 100 ? 7.661 -9.559 -13.664 1.00 70.38 100 SER A CA 1
ATOM 728 C C . SER A 1 100 ? 8.713 -8.509 -13.260 1.00 70.38 100 SER A C 1
ATOM 730 O O . SER A 1 100 ? 9.862 -8.577 -13.709 1.00 70.38 100 SER A O 1
ATOM 732 N N . ALA A 1 101 ? 8.351 -7.566 -12.384 1.00 63.16 101 ALA A N 1
ATOM 733 C CA . ALA A 1 101 ? 9.242 -6.538 -11.845 1.00 63.16 101 ALA A CA 1
ATOM 734 C C . ALA A 1 101 ? 10.292 -7.106 -10.873 1.00 63.16 101 ALA A C 1
ATOM 736 O O . ALA A 1 101 ? 11.437 -6.663 -10.887 1.00 63.16 101 ALA A O 1
ATOM 737 N N . GLY A 1 102 ? 9.965 -8.137 -10.093 1.00 58.59 102 GLY A N 1
ATOM 738 C CA . GLY A 1 102 ? 10.896 -8.795 -9.174 1.00 58.59 102 GLY A CA 1
ATOM 739 C C . GLY A 1 102 ? 12.143 -9.371 -9.841 1.00 58.59 102 GLY A C 1
ATOM 740 O O . GLY A 1 102 ? 13.217 -9.350 -9.249 1.00 58.59 102 GLY A O 1
ATOM 741 N N . ARG A 1 103 ? 12.034 -9.796 -11.108 1.00 60.25 103 ARG A N 1
ATOM 742 C CA . ARG A 1 103 ? 13.186 -10.243 -11.913 1.00 60.25 103 ARG A CA 1
ATOM 743 C C . ARG A 1 103 ? 14.152 -9.109 -12.267 1.00 60.25 103 ARG A C 1
ATOM 745 O O . ARG A 1 103 ? 15.324 -9.372 -12.501 1.00 60.25 103 ARG A O 1
ATOM 752 N N . ARG A 1 104 ? 13.668 -7.863 -12.299 1.00 62.28 104 ARG A N 1
ATOM 753 C CA . ARG A 1 104 ? 14.478 -6.653 -12.520 1.00 62.28 104 ARG A CA 1
ATOM 754 C C . ARG A 1 104 ? 15.039 -6.070 -11.219 1.00 62.28 104 ARG A C 1
ATOM 756 O O . ARG A 1 104 ? 16.022 -5.342 -11.268 1.00 62.28 104 ARG A O 1
ATOM 763 N N . PHE A 1 105 ? 14.461 -6.418 -10.065 1.00 66.00 105 PHE A N 1
ATOM 764 C CA . PHE A 1 105 ? 14.873 -5.922 -8.748 1.00 66.00 105 PHE A CA 1
ATOM 765 C C . PHE A 1 105 ? 15.213 -7.080 -7.786 1.00 66.00 105 PHE A C 1
ATOM 767 O O . PHE A 1 105 ? 14.341 -7.498 -7.017 1.00 66.00 105 PHE A O 1
ATOM 774 N N . PRO A 1 106 ? 16.480 -7.551 -7.754 1.00 56.12 106 PRO A N 1
ATOM 775 C CA . PRO A 1 106 ? 16.901 -8.797 -7.090 1.00 56.12 106 PRO A CA 1
ATOM 776 C C . PRO A 1 106 ? 16.616 -8.909 -5.579 1.00 56.12 106 PRO A C 1
ATOM 778 O O . PRO A 1 106 ? 16.761 -9.979 -5.003 1.00 56.12 106 PRO A O 1
ATOM 781 N N . GLN A 1 107 ? 16.209 -7.823 -4.917 1.00 62.75 107 GLN A N 1
ATOM 782 C CA . GLN A 1 107 ? 15.955 -7.764 -3.471 1.00 62.75 107 GLN A CA 1
ATOM 783 C C . GLN A 1 107 ? 14.464 -7.853 -3.083 1.00 62.75 107 GLN A C 1
ATOM 785 O O . GLN A 1 107 ? 14.084 -7.429 -1.995 1.00 62.75 107 GLN A O 1
ATOM 790 N N . SER A 1 108 ? 13.564 -8.307 -3.963 1.00 70.19 108 SER A N 1
ATOM 791 C CA . SER A 1 108 ? 12.150 -8.509 -3.593 1.00 70.19 108 SER A CA 1
ATOM 792 C C . SER A 1 108 ? 11.924 -9.936 -3.094 1.00 70.19 108 SER A C 1
ATOM 794 O O . SER A 1 108 ? 11.921 -10.861 -3.892 1.00 70.19 108 SER A O 1
ATOM 796 N N . THR A 1 109 ? 11.666 -10.126 -1.796 1.00 81.38 109 THR A N 1
ATOM 797 C CA . THR A 1 109 ? 11.271 -11.438 -1.232 1.00 81.38 109 THR A CA 1
ATOM 798 C C . THR A 1 109 ? 9.828 -11.825 -1.561 1.00 81.38 109 THR A C 1
ATOM 800 O O . THR A 1 109 ? 9.424 -12.960 -1.337 1.00 81.38 109 THR A O 1
ATOM 803 N N . GLY A 1 110 ? 9.021 -10.873 -2.043 1.00 84.69 110 GLY A N 1
ATOM 804 C CA . GLY A 1 110 ? 7.594 -11.070 -2.309 1.00 84.69 110 GLY A CA 1
ATOM 805 C C . GLY A 1 110 ? 6.731 -11.179 -1.049 1.00 84.69 110 GLY A C 1
ATOM 806 O O . GLY A 1 110 ? 5.584 -11.602 -1.124 1.00 84.69 110 GLY A O 1
ATOM 807 N N . MET A 1 111 ? 7.270 -10.811 0.119 1.00 93.06 111 MET A N 1
ATOM 808 C CA . MET A 1 111 ? 6.547 -10.901 1.394 1.00 93.06 111 MET A CA 1
ATOM 809 C C . MET A 1 111 ? 5.870 -9.594 1.817 1.00 93.06 111 MET A C 1
ATOM 811 O O . MET A 1 111 ? 4.900 -9.644 2.565 1.00 93.06 111 MET A O 1
ATOM 815 N N . GLY A 1 112 ? 6.336 -8.434 1.340 1.00 93.44 112 GLY A N 1
ATOM 816 C CA . GLY A 1 112 ? 5.894 -7.128 1.848 1.00 93.44 112 GLY A CA 1
ATOM 817 C C . GLY A 1 112 ? 4.381 -6.914 1.760 1.00 93.44 112 GLY A C 1
ATOM 818 O O . GLY A 1 112 ? 3.721 -6.746 2.783 1.00 93.44 112 GLY A O 1
ATOM 819 N N . LEU A 1 113 ? 3.802 -6.990 0.555 1.00 96.38 113 LEU A N 1
ATOM 820 C CA . LEU A 1 113 ? 2.356 -6.800 0.376 1.00 96.38 113 LEU A CA 1
ATOM 821 C C . LEU A 1 113 ? 1.533 -7.916 1.034 1.00 96.38 113 LEU A C 1
ATOM 823 O O . LEU A 1 113 ? 0.493 -7.632 1.624 1.00 96.38 113 LEU A O 1
ATOM 827 N N . TYR A 1 114 ? 2.004 -9.166 1.013 1.00 96.88 114 TYR A N 1
ATOM 828 C CA . TYR A 1 114 ? 1.355 -10.255 1.751 1.00 96.88 114 TYR A CA 1
ATOM 829 C C . TYR A 1 114 ? 1.216 -9.925 3.247 1.00 96.88 114 TYR A C 1
ATOM 831 O O . TYR A 1 114 ? 0.123 -10.040 3.807 1.00 96.88 114 TYR A O 1
ATOM 839 N N . LEU A 1 115 ? 2.297 -9.459 3.882 1.00 97.38 115 LEU A N 1
ATOM 840 C CA . LEU A 1 115 ? 2.289 -9.082 5.295 1.00 97.38 115 LEU A CA 1
ATOM 841 C C . LEU A 1 115 ? 1.392 -7.867 5.556 1.00 97.38 115 LEU A C 1
ATOM 843 O O . LEU A 1 115 ? 0.679 -7.860 6.554 1.00 97.38 115 LEU A O 1
ATOM 847 N N . VAL A 1 116 ? 1.357 -6.885 4.647 1.00 98.25 116 VAL A N 1
ATOM 848 C CA . VAL A 1 116 ? 0.404 -5.761 4.712 1.00 98.25 116 VAL A CA 1
ATOM 849 C C . VAL A 1 116 ? -1.034 -6.276 4.752 1.00 98.25 116 VAL A C 1
ATOM 851 O O . VAL A 1 116 ? -1.797 -5.874 5.628 1.00 98.25 116 VAL A O 1
ATOM 854 N N . ARG A 1 117 ? -1.406 -7.201 3.854 1.00 98.25 117 ARG A N 1
ATOM 855 C CA . ARG A 1 117 ? -2.759 -7.780 3.829 1.00 98.25 117 ARG A CA 1
ATOM 856 C C . ARG A 1 117 ? -3.096 -8.488 5.136 1.00 98.25 117 ARG A C 1
ATOM 858 O O . ARG A 1 117 ? -4.195 -8.302 5.652 1.00 98.25 117 ARG A O 1
ATOM 865 N N . GLU A 1 118 ? -2.169 -9.272 5.675 1.00 98.19 118 GLU A N 1
ATOM 866 C CA . GLU A 1 118 ? -2.392 -10.007 6.921 1.00 98.19 118 GLU A CA 1
ATOM 867 C C . GLU A 1 118 ? -2.502 -9.075 8.135 1.00 98.19 118 GLU A C 1
ATOM 869 O O . GLU A 1 118 ? -3.378 -9.266 8.979 1.00 98.19 118 GLU A O 1
ATOM 874 N N . VAL A 1 119 ? -1.671 -8.033 8.196 1.00 98.25 119 VAL A N 1
ATOM 875 C CA . VAL A 1 119 ? -1.740 -7.005 9.238 1.00 98.25 119 VAL A CA 1
ATOM 876 C C . VAL A 1 119 ? -3.059 -6.244 9.164 1.00 98.25 119 VAL A C 1
ATOM 878 O O . VAL A 1 119 ? -3.776 -6.198 10.159 1.00 98.25 119 VAL A O 1
ATOM 881 N N . CYS A 1 120 ? -3.425 -5.702 7.998 1.00 97.94 120 CYS A N 1
ATOM 882 C CA . CYS A 1 120 ? -4.690 -4.987 7.830 1.00 97.94 120 CYS A CA 1
ATOM 883 C C . CYS A 1 120 ? -5.876 -5.871 8.226 1.00 97.94 120 CYS A C 1
ATOM 885 O O . CYS A 1 120 ? -6.697 -5.453 9.036 1.00 97.94 120 CYS A O 1
ATOM 887 N N . ARG A 1 121 ? -5.905 -7.127 7.759 1.00 97.44 121 ARG A N 1
ATOM 888 C CA . ARG A 1 121 ? -6.955 -8.094 8.106 1.00 97.44 121 ARG A CA 1
ATOM 889 C C . ARG A 1 121 ? -7.074 -8.308 9.616 1.00 97.44 121 ARG A C 1
ATOM 891 O O . ARG A 1 121 ? -8.187 -8.328 10.131 1.00 97.44 121 ARG A O 1
ATOM 898 N N . ARG A 1 122 ? -5.954 -8.472 10.330 1.00 97.31 122 ARG A N 1
ATOM 899 C CA . ARG A 1 122 ? -5.947 -8.666 11.794 1.00 97.31 122 ARG A CA 1
ATOM 900 C C . ARG A 1 122 ? -6.360 -7.419 12.568 1.00 97.31 122 ARG A C 1
ATOM 902 O O . ARG A 1 122 ? -6.929 -7.552 13.643 1.00 97.31 122 ARG A O 1
ATOM 909 N N . LEU A 1 123 ? -6.082 -6.237 12.027 1.00 95.81 123 LEU A N 1
ATOM 910 C CA . LEU A 1 123 ? -6.465 -4.956 12.619 1.00 95.81 123 LEU A CA 1
ATOM 911 C C . LEU A 1 123 ? -7.897 -4.524 12.264 1.00 95.81 123 LEU A C 1
ATOM 913 O O . LEU A 1 123 ? -8.330 -3.468 12.708 1.00 95.81 123 LEU A O 1
ATOM 917 N N . GLY A 1 124 ? -8.630 -5.310 11.467 1.00 95.44 124 GLY A N 1
ATOM 918 C CA . GLY A 1 124 ? -9.978 -4.951 11.013 1.00 95.44 124 GLY A CA 1
ATOM 919 C C . GLY A 1 124 ? -10.006 -3.918 9.880 1.00 95.44 124 GLY A C 1
ATOM 920 O O . GLY A 1 124 ? -11.070 -3.406 9.538 1.00 95.44 124 GLY A O 1
ATOM 921 N N . HIS A 1 125 ? -8.858 -3.638 9.263 1.00 96.50 125 HIS A N 1
ATOM 922 C CA . HIS A 1 125 ? -8.728 -2.724 8.130 1.00 96.50 125 HIS A CA 1
ATOM 923 C C . HIS A 1 125 ? -8.841 -3.483 6.811 1.00 96.50 125 HIS A C 1
ATOM 925 O O . HIS A 1 125 ? -8.436 -4.643 6.689 1.00 96.50 125 HIS A O 1
ATOM 931 N N . ARG A 1 126 ? -9.328 -2.808 5.771 1.00 97.19 126 ARG A N 1
ATOM 932 C CA . ARG A 1 126 ? -9.312 -3.347 4.405 1.00 97.19 126 ARG A CA 1
ATOM 933 C C . ARG A 1 126 ? -8.158 -2.726 3.629 1.00 97.19 126 ARG A C 1
ATOM 935 O O . ARG A 1 126 ? -7.970 -1.518 3.689 1.00 97.19 126 ARG A O 1
ATOM 942 N N . VAL A 1 127 ? -7.423 -3.538 2.872 1.00 98.31 127 VAL A N 1
ATOM 943 C CA . VAL A 1 127 ? -6.419 -3.053 1.917 1.00 98.31 127 VAL A CA 1
ATOM 944 C C . VAL A 1 127 ? -6.829 -3.400 0.490 1.00 98.31 127 VAL A C 1
ATOM 946 O O . VAL A 1 127 ? -7.273 -4.519 0.228 1.00 98.31 127 VAL A O 1
ATOM 949 N N . THR A 1 128 ? -6.684 -2.449 -0.427 1.00 98.31 128 THR A N 1
ATOM 950 C CA . THR A 1 128 ? -6.879 -2.636 -1.871 1.00 98.31 128 THR A CA 1
ATOM 951 C C . THR A 1 128 ? -5.688 -2.078 -2.640 1.00 98.31 128 THR A C 1
ATOM 953 O O . THR A 1 128 ? -4.866 -1.341 -2.093 1.00 98.31 128 THR A O 1
ATOM 956 N N . ILE A 1 129 ? -5.561 -2.473 -3.905 1.00 98.38 129 ILE A N 1
ATOM 957 C CA . ILE A 1 129 ? -4.480 -2.031 -4.782 1.00 98.38 129 ILE A CA 1
ATOM 958 C C . ILE A 1 129 ? -5.006 -1.814 -6.196 1.00 98.38 129 ILE A C 1
ATOM 960 O O . ILE A 1 129 ? -5.760 -2.633 -6.717 1.00 98.38 129 ILE A O 1
ATOM 964 N N . GLU A 1 130 ? -4.575 -0.721 -6.808 1.00 98.19 130 GLU A N 1
ATOM 965 C CA . GLU A 1 130 ? -4.850 -0.358 -8.192 1.00 98.19 130 GLU A CA 1
ATOM 966 C C . GLU A 1 130 ? -3.534 0.027 -8.860 1.00 98.19 130 GLU A C 1
ATOM 968 O O . GLU A 1 130 ? -2.695 0.707 -8.269 1.00 98.19 130 GLU A O 1
ATOM 973 N N . SER A 1 131 ? -3.317 -0.416 -10.093 1.00 97.62 131 SER A N 1
ATOM 974 C CA . SER A 1 131 ? -2.101 -0.081 -10.825 1.00 97.62 131 SER A CA 1
ATOM 975 C C . SER A 1 131 ? -2.283 -0.310 -12.316 1.00 97.62 131 SER A C 1
ATOM 977 O O . SER A 1 131 ? -3.113 -1.116 -12.735 1.00 97.62 131 SER A O 1
ATOM 979 N N . ALA A 1 132 ? -1.485 0.394 -13.111 1.00 95.38 132 ALA A N 1
ATOM 980 C CA . ALA A 1 132 ? -1.323 0.120 -14.527 1.00 95.38 132 ALA A CA 1
ATOM 981 C C . ALA A 1 132 ? 0.143 0.345 -14.929 1.00 95.38 132 ALA A C 1
ATOM 983 O O . ALA A 1 132 ? 0.786 1.247 -14.377 1.00 95.38 132 ALA A O 1
ATOM 984 N N . PRO A 1 133 ? 0.675 -0.415 -15.906 1.00 93.88 133 PRO A N 1
ATOM 985 C CA . PRO A 1 133 ? 2.031 -0.212 -16.406 1.00 93.88 133 PRO A CA 1
ATOM 986 C C . PRO A 1 133 ? 2.283 1.246 -16.813 1.00 93.88 133 PRO A C 1
ATOM 988 O O . PRO A 1 133 ? 1.487 1.847 -17.534 1.00 93.88 133 PRO A O 1
ATOM 991 N N . GLY A 1 134 ? 3.379 1.825 -16.321 1.00 92.06 134 GLY A N 1
ATOM 992 C CA . GLY A 1 134 ? 3.784 3.210 -16.587 1.00 92.06 134 GLY A CA 1
ATOM 993 C C . GLY A 1 134 ? 2.947 4.294 -15.895 1.00 92.06 134 GLY A C 1
ATOM 994 O O . GLY A 1 134 ? 3.227 5.474 -16.086 1.00 92.06 134 GLY A O 1
ATOM 995 N N . ARG A 1 135 ? 1.929 3.932 -15.099 1.00 94.38 135 ARG A N 1
ATOM 996 C CA . ARG A 1 135 ? 1.095 4.887 -14.339 1.00 94.38 135 ARG A CA 1
ATOM 997 C C . ARG A 1 135 ? 1.337 4.845 -12.829 1.00 94.38 135 ARG A C 1
ATOM 999 O O . ARG A 1 135 ? 0.730 5.637 -12.114 1.00 94.38 135 ARG A O 1
ATOM 1006 N N . GLY A 1 136 ? 2.198 3.943 -12.361 1.00 95.75 136 GLY A N 1
ATOM 1007 C CA . GLY A 1 136 ? 2.466 3.712 -10.944 1.00 95.75 136 GLY A CA 1
ATOM 1008 C C . GLY A 1 136 ? 1.418 2.848 -10.244 1.00 95.75 136 GLY A C 1
ATOM 1009 O O . GLY A 1 136 ? 0.603 2.168 -10.879 1.00 95.75 136 GLY A O 1
ATOM 1010 N N . THR A 1 137 ? 1.477 2.828 -8.918 1.00 97.81 137 THR A N 1
ATOM 1011 C CA . THR A 1 137 ? 0.637 1.983 -8.057 1.00 97.81 137 THR A CA 1
ATOM 1012 C C . THR A 1 137 ? -0.045 2.825 -6.990 1.00 97.81 137 THR A C 1
ATOM 1014 O O . THR A 1 137 ? 0.576 3.710 -6.413 1.00 97.81 137 THR A O 1
ATOM 1017 N N . ARG A 1 138 ? -1.311 2.531 -6.688 1.00 98.62 138 ARG A N 1
ATOM 1018 C CA . ARG A 1 138 ? -2.049 3.058 -5.537 1.00 98.62 138 ARG A CA 1
ATOM 1019 C C . ARG A 1 138 ? -2.422 1.906 -4.617 1.00 98.62 138 ARG A C 1
ATOM 1021 O O . ARG A 1 138 ? -3.130 0.994 -5.033 1.00 98.62 138 ARG A O 1
ATOM 1028 N N . VAL A 1 139 ? -1.976 1.962 -3.368 1.00 98.62 139 VAL A N 1
ATOM 1029 C CA . VAL A 1 139 ? -2.434 1.070 -2.296 1.00 98.62 139 VAL A CA 1
ATOM 1030 C C . VAL A 1 139 ? -3.324 1.873 -1.360 1.00 98.62 139 VAL A C 1
ATOM 1032 O O . VAL A 1 139 ? -2.917 2.932 -0.885 1.00 98.62 139 VAL A O 1
ATOM 1035 N N . SER A 1 140 ? -4.518 1.365 -1.076 1.00 98.56 140 SER A N 1
ATOM 1036 C CA . SER A 1 140 ? -5.488 2.038 -0.211 1.00 98.56 140 SER A CA 1
ATOM 1037 C C . SER A 1 140 ? -5.720 1.223 1.052 1.00 98.56 140 SER A C 1
ATOM 1039 O O . SER A 1 140 ? -6.083 0.051 0.966 1.00 98.56 140 SER A O 1
ATOM 1041 N N . ILE A 1 141 ? -5.535 1.835 2.223 1.00 98.38 141 ILE A N 1
ATOM 1042 C CA . ILE A 1 141 ? -5.947 1.274 3.514 1.00 98.38 141 ILE A CA 1
ATOM 1043 C C . ILE A 1 141 ? -7.226 1.980 3.947 1.00 98.38 141 ILE A C 1
ATOM 1045 O O . ILE A 1 141 ? -7.244 3.193 4.139 1.00 98.38 141 ILE A O 1
ATOM 1049 N N . ARG A 1 142 ? -8.293 1.211 4.120 1.00 97.12 142 ARG A N 1
ATOM 1050 C CA . ARG A 1 142 ? -9.579 1.668 4.634 1.00 97.12 142 ARG A CA 1
ATOM 1051 C C . ARG A 1 142 ? -9.705 1.285 6.103 1.00 97.12 142 ARG A C 1
ATOM 1053 O O . ARG A 1 142 ? -9.786 0.098 6.429 1.00 97.12 142 ARG A O 1
ATOM 1060 N N . PHE A 1 143 ? -9.753 2.305 6.947 1.00 95.56 143 PHE A N 1
ATOM 1061 C CA . PHE A 1 143 ? -10.035 2.228 8.373 1.00 95.56 143 PHE A CA 1
ATOM 1062 C C . PHE A 1 143 ? -11.549 2.349 8.566 1.00 95.56 143 PHE A C 1
ATOM 1064 O O . PHE A 1 143 ? -12.124 3.341 8.105 1.00 95.56 143 PHE A O 1
ATOM 1071 N N . PRO A 1 144 ? -12.219 1.365 9.186 1.00 91.00 144 PRO A N 1
ATOM 1072 C CA . PRO A 1 144 ? -13.650 1.468 9.440 1.00 91.00 144 PRO A CA 1
ATOM 1073 C C . PRO A 1 144 ? -13.955 2.700 10.302 1.00 91.00 144 PRO A C 1
ATOM 1075 O O . PRO A 1 144 ? -13.149 3.093 11.147 1.00 91.00 144 PRO A O 1
ATOM 1078 N N . GLY A 1 145 ? -15.120 3.312 10.077 1.00 84.06 145 GLY A N 1
ATOM 1079 C CA . GLY A 1 145 ? -15.625 4.358 10.961 1.00 84.06 145 GLY A CA 1
ATOM 1080 C C . GLY A 1 145 ? -15.869 3.824 12.382 1.00 84.06 145 GLY A C 1
ATOM 1081 O O . GLY A 1 145 ? -15.826 2.609 12.601 1.00 84.06 145 GLY A O 1
ATOM 1082 N N . PRO A 1 146 ? -16.141 4.708 13.358 1.00 73.81 146 PRO A N 1
ATOM 1083 C CA . PRO A 1 146 ? -16.393 4.312 14.740 1.00 73.81 146 PRO A CA 1
ATOM 1084 C C . PRO A 1 146 ? -17.486 3.241 14.817 1.00 73.81 146 PRO A C 1
ATOM 1086 O O . PRO A 1 146 ? -18.648 3.494 14.484 1.00 73.81 146 PRO A O 1
ATOM 1089 N N . GLN A 1 147 ? -17.123 2.036 15.255 1.00 65.19 147 GLN A N 1
ATOM 1090 C CA . GLN A 1 147 ? -18.082 0.952 15.429 1.00 65.19 147 GLN A CA 1
ATOM 1091 C C . GLN A 1 147 ? -18.765 1.119 16.781 1.00 65.19 147 GLN A C 1
ATOM 1093 O O . GLN A 1 147 ? -18.243 0.739 17.824 1.00 65.19 147 GLN A O 1
ATOM 1098 N N . THR A 1 148 ? -19.948 1.726 16.774 1.00 65.31 148 THR A N 1
ATOM 1099 C CA . THR A 1 148 ? -20.824 1.690 17.950 1.00 65.31 148 THR A CA 1
ATOM 1100 C C . THR A 1 148 ? -21.570 0.355 17.982 1.00 65.31 148 THR A C 1
ATOM 1102 O O . THR A 1 148 ? -21.833 -0.234 16.936 1.00 65.31 148 THR A O 1
ATOM 1105 N N . ILE A 1 149 ? -21.995 -0.108 19.163 1.00 63.38 149 ILE A N 1
ATOM 1106 C CA . ILE A 1 149 ? -22.877 -1.292 19.306 1.00 63.38 149 ILE A CA 1
ATOM 1107 C C . ILE A 1 149 ? -24.195 -1.171 18.518 1.00 63.38 149 ILE A C 1
ATOM 1109 O O . ILE A 1 149 ? -24.928 -2.140 18.352 1.00 63.38 149 ILE A O 1
ATOM 1113 N N . PHE A 1 150 ? -24.485 0.029 18.022 1.00 64.88 150 PHE A N 1
ATOM 1114 C CA . PHE A 1 150 ? -25.652 0.378 17.239 1.00 64.88 150 PHE A CA 1
ATOM 1115 C C . PHE A 1 150 ? -25.367 0.491 15.731 1.00 64.88 150 PHE A C 1
ATOM 1117 O O . PHE A 1 150 ? -26.264 0.863 14.982 1.00 64.88 150 PHE A O 1
ATOM 1124 N N . ALA A 1 151 ? -24.156 0.163 15.261 1.00 57.97 151 ALA A N 1
ATOM 1125 C CA . ALA A 1 151 ? -23.678 0.391 13.888 1.00 57.97 151 ALA A CA 1
ATOM 1126 C C . ALA A 1 151 ? -24.391 -0.412 12.769 1.00 57.97 151 ALA A C 1
ATOM 1128 O O . ALA A 1 151 ? -23.907 -0.462 11.644 1.00 57.97 151 ALA A O 1
ATOM 1129 N N . GLY A 1 152 ? -25.551 -1.009 13.045 1.00 52.47 152 GLY A N 1
ATOM 1130 C CA . GLY A 1 152 ? -26.428 -1.653 12.059 1.00 52.47 152 GLY A CA 1
ATOM 1131 C C . GLY A 1 152 ? -27.921 -1.426 12.312 1.00 52.47 152 GLY A C 1
ATOM 1132 O O . GLY A 1 152 ? -28.754 -2.026 11.639 1.00 52.47 152 GLY A O 1
ATOM 1133 N N . LEU A 1 153 ? -28.274 -0.586 13.288 1.00 58.81 153 LEU A N 1
ATOM 1134 C CA . LEU A 1 153 ? -29.649 -0.161 13.519 1.00 58.81 153 LEU A CA 1
ATOM 1135 C C . LEU A 1 153 ? -29.895 1.111 12.706 1.00 58.81 153 LEU A C 1
ATOM 1137 O O . LEU A 1 153 ? -29.099 2.049 12.746 1.00 58.81 153 LEU A O 1
ATOM 1141 N N . ASP A 1 154 ? -30.991 1.122 11.950 1.00 52.34 154 ASP A N 1
ATOM 1142 C CA . ASP A 1 154 ? -31.394 2.269 11.141 1.00 52.34 154 ASP A CA 1
ATOM 1143 C C . ASP A 1 154 ? -31.431 3.545 12.006 1.00 52.34 154 ASP A C 1
ATOM 1145 O O . ASP A 1 154 ? -31.877 3.525 13.161 1.00 52.34 154 ASP A O 1
ATOM 1149 N N . ARG A 1 155 ? -30.980 4.679 11.454 1.00 54.53 155 ARG A N 1
ATOM 1150 C CA . ARG A 1 155 ? -30.999 5.985 12.138 1.00 54.53 155 ARG A CA 1
ATOM 1151 C C . ARG A 1 155 ? -32.409 6.389 12.575 1.00 54.53 155 ARG A C 1
ATOM 1153 O O . ARG A 1 155 ? -32.539 7.214 13.475 1.00 54.53 155 ARG A O 1
ATOM 1160 N N . GLN A 1 156 ? -33.447 5.822 11.958 1.00 55.81 156 GLN A N 1
ATOM 1161 C CA . GLN A 1 156 ? -34.838 6.009 12.378 1.00 55.81 156 GLN A CA 1
ATOM 1162 C C . GLN A 1 156 ? -35.179 5.291 13.695 1.00 55.81 156 GLN A C 1
ATOM 1164 O O . GLN A 1 156 ? -36.034 5.767 14.436 1.00 55.81 156 GLN A O 1
ATOM 1169 N N . VAL A 1 157 ? -34.496 4.186 14.019 1.00 56.97 157 VAL A N 1
ATOM 1170 C CA . VAL A 1 157 ? -34.700 3.414 15.260 1.00 56.97 157 VAL A CA 1
ATOM 1171 C C . VAL A 1 157 ? -33.894 4.013 16.420 1.00 56.97 157 VAL A C 1
ATOM 1173 O O . VAL A 1 157 ? -34.345 4.023 17.564 1.00 56.97 157 VAL A O 1
ATOM 1176 N N . LEU A 1 158 ? -32.720 4.579 16.129 1.00 55.38 158 LEU A N 1
ATOM 1177 C CA . LEU A 1 158 ? -31.845 5.247 17.097 1.00 55.38 158 LEU A CA 1
ATOM 1178 C C . LEU A 1 158 ? -32.134 6.749 17.151 1.00 55.38 158 LEU A C 1
ATOM 1180 O O . LEU A 1 158 ? -31.351 7.567 16.660 1.00 55.38 158 LEU A O 1
ATOM 1184 N N . GLY A 1 159 ? -33.255 7.141 17.753 1.00 49.16 159 GLY A N 1
ATOM 1185 C CA . GLY A 1 159 ? -33.514 8.553 18.038 1.00 49.16 159 GLY A CA 1
ATOM 1186 C C . GLY A 1 159 ? -32.309 9.191 18.742 1.00 49.16 159 GLY A C 1
ATOM 1187 O O . GLY A 1 159 ? -31.963 8.756 19.833 1.00 49.16 159 GLY A O 1
ATOM 1188 N N . ARG A 1 160 ? -31.653 10.164 18.077 1.00 48.78 160 ARG A N 1
ATOM 1189 C CA . ARG A 1 160 ? -30.493 10.977 18.524 1.00 48.78 160 ARG A CA 1
ATOM 1190 C C . ARG A 1 160 ? -29.785 10.433 19.777 1.00 48.78 160 ARG A C 1
ATOM 1192 O O . ARG A 1 160 ? -29.781 11.090 20.816 1.00 48.78 160 ARG A O 1
ATOM 1199 N N . ALA A 1 161 ? -29.187 9.246 19.691 1.00 45.31 161 ALA A N 1
ATOM 1200 C CA . ALA A 1 161 ? -28.438 8.715 20.821 1.00 45.31 161 ALA A CA 1
ATOM 1201 C C . ALA A 1 161 ? -27.241 9.652 21.081 1.00 45.31 161 ALA A C 1
ATOM 1203 O O . ALA A 1 161 ? -26.456 9.897 20.155 1.00 45.31 161 ALA A O 1
ATOM 1204 N N . PRO A 1 162 ? -27.108 10.239 22.284 1.00 42.88 162 PRO A N 1
ATOM 1205 C CA . PRO A 1 162 ? -25.977 11.092 22.589 1.00 42.88 162 PRO A CA 1
ATOM 1206 C C . PRO A 1 162 ? -24.720 10.229 22.545 1.00 42.88 162 PRO A C 1
ATOM 1208 O O . PRO A 1 162 ? -24.621 9.216 23.234 1.00 42.88 162 PRO A O 1
ATOM 1211 N N . ILE A 1 163 ? -23.767 10.627 21.705 1.00 54.41 163 ILE A N 1
ATOM 1212 C CA . ILE A 1 163 ? -22.414 10.078 21.723 1.00 54.41 163 ILE A CA 1
ATOM 1213 C C . ILE A 1 163 ? -21.891 10.336 23.137 1.00 54.41 163 ILE A C 1
ATOM 1215 O O . ILE A 1 163 ? -21.664 11.493 23.500 1.00 54.41 163 ILE A O 1
ATOM 1219 N N . LEU A 1 164 ? -21.777 9.284 23.951 1.00 45.88 164 LEU A N 1
ATOM 1220 C CA . LEU A 1 164 ? -21.221 9.377 25.293 1.00 45.88 164 LEU A CA 1
ATOM 1221 C C . LEU A 1 164 ? -19.746 9.767 25.128 1.00 45.88 164 LEU A C 1
ATOM 1223 O O . LEU A 1 164 ? -18.909 8.941 24.778 1.00 45.88 164 LEU A O 1
ATOM 1227 N N . ARG A 1 165 ? -19.445 11.061 25.264 1.00 38.94 165 ARG A N 1
ATOM 1228 C CA . ARG A 1 165 ? -18.068 11.546 25.348 1.00 38.94 165 ARG A CA 1
ATOM 1229 C C . ARG A 1 165 ? -17.590 11.251 26.760 1.00 38.94 165 ARG A C 1
ATOM 1231 O O . ARG A 1 165 ? -18.107 11.848 27.704 1.00 38.94 165 ARG A O 1
ATOM 1238 N N . ASP A 1 166 ? -16.661 10.312 26.881 1.00 44.16 166 ASP A N 1
ATOM 1239 C CA . ASP A 1 166 ? -15.970 10.068 28.141 1.00 44.16 166 ASP A CA 1
ATOM 1240 C C . ASP A 1 166 ? -15.121 11.296 28.509 1.00 44.16 166 ASP A C 1
ATOM 1242 O O . ASP A 1 166 ? -14.630 12.005 27.622 1.00 44.16 166 ASP A O 1
ATOM 1246 N N . ARG A 1 167 ? -15.072 11.597 29.809 1.00 44.00 167 ARG A N 1
A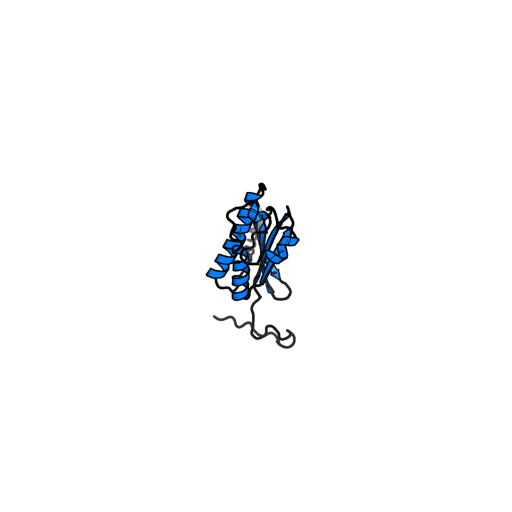TOM 1247 C CA . ARG A 1 167 ? -14.481 12.816 30.388 1.00 44.00 1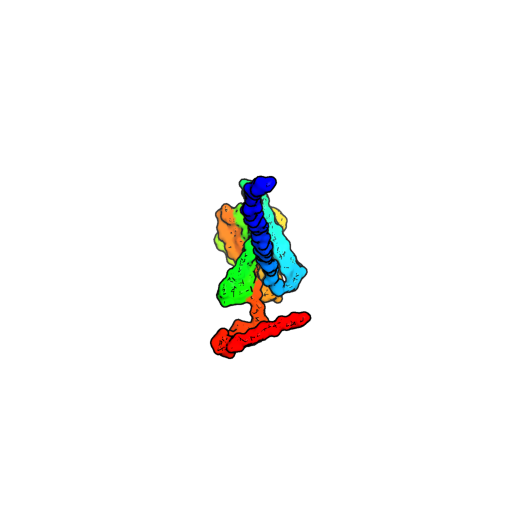67 ARG A CA 1
ATOM 1248 C C . ARG A 1 167 ? -12.958 12.816 30.379 1.00 44.00 167 ARG A C 1
ATOM 1250 O O . ARG A 1 167 ? -12.366 11.734 30.567 1.00 44.00 167 ARG A O 1
#

Sequence (167 aa):
MGEARQKGGSGGGPGGGAPTAAPAPWQVESDAKWLRFALEQITSNAVKYTAGAGVDPGRITFVLRRDEDDAAVVLDIADNGVGIPPEDLPRVFNPFFTGSAGRRFPQSTGMGLYLVREVCRRLGHRVTIESAPGRGTRVSIRFPGPQTIFAGLDRQVLGRAPILRDR

Solvent-accessible surface area (backbone atoms only — not comparable to full-atom values): 10198 Å² total; per-residue (Å²): 136,84,91,82,88,87,81,87,82,88,77,77,73,81,77,78,72,72,78,78,73,75,79,79,80,90,83,82,91,71,63,66,69,61,50,48,52,36,52,51,41,53,50,50,49,41,52,53,42,13,63,73,51,73,43,82,85,63,52,75,46,80,45,81,46,73,41,87,88,64,60,20,42,34,42,36,43,32,25,56,13,42,40,41,53,77,87,45,59,88,42,50,55,36,76,61,36,39,65,82,62,26,79,78,40,90,84,54,70,15,43,53,52,21,50,33,49,52,49,29,54,75,67,67,26,48,71,52,77,51,52,36,66,70,60,4,38,34,40,34,42,34,40,70,29,89,80,50,102,56,75,84,59,56,71,85,76,50,68,84,69,75,80,82,73,81,132

pLDDT: mean 80.28, std 20.43, range [36.56, 98.62]

Nearest PDB structures (foldseek):
  8g3a-assembly1_E  TM=9.436E-01  e=1.138E-08  Bacillus subtilis subsp. subtilis str. 168
  7ebg-assembly1_B  TM=8.328E-01  e=5.599E-05  Homo sapiens
  6dk7-assembly3_F  TM=7.383E-01  e=8.513E-05  Pseudomonas aeruginosa
  6swk-assembly1_A-2  TM=6.905E-01  e=1.082E-04  Geobacillus stearothermophilus
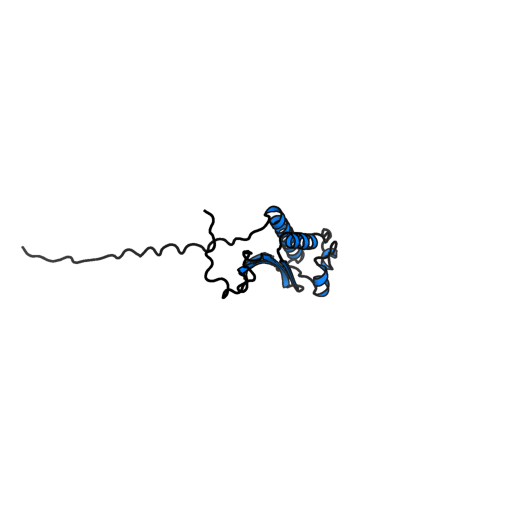  8upk-assembly1_A  TM=6.502E-01  e=8.018E-05  Stigmatella aurantiaca